Protein AF-A0A3D5K9R9-F1 (afdb_monomer)

Structure (mmCIF, N/CA/C/O backbone):
data_AF-A0A3D5K9R9-F1
#
_entry.id   AF-A0A3D5K9R9-F1
#
loop_
_atom_site.group_PDB
_atom_site.id
_atom_site.type_symbol
_atom_site.label_atom_id
_atom_site.label_alt_id
_atom_site.label_comp_id
_atom_site.label_asym_id
_atom_site.label_entity_id
_atom_site.label_seq_id
_atom_site.pdbx_PDB_ins_code
_atom_site.Cartn_x
_atom_site.Cartn_y
_atom_site.Cartn_z
_atom_site.occupancy
_atom_site.B_iso_or_equiv
_atom_site.auth_seq_id
_atom_site.auth_comp_id
_atom_site.auth_asym_id
_atom_sit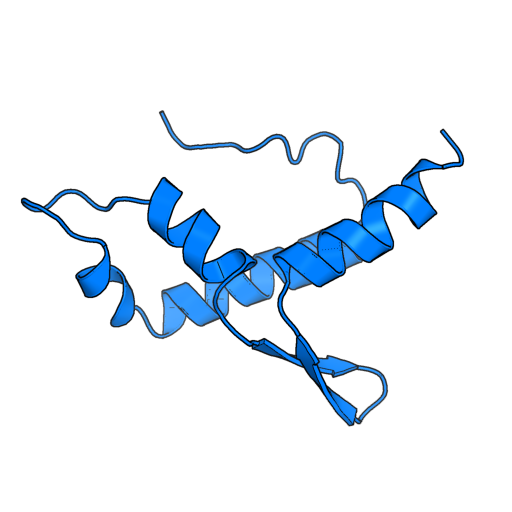e.auth_atom_id
_atom_site.pdbx_PDB_model_num
ATOM 1 N N . MET A 1 1 ? -3.433 7.780 -16.894 1.00 30.98 1 MET A N 1
ATOM 2 C CA . MET A 1 1 ? -4.611 7.804 -16.000 1.00 30.98 1 MET A CA 1
ATOM 3 C C . MET A 1 1 ? -4.162 7.271 -14.647 1.00 30.98 1 MET A C 1
ATOM 5 O O . MET A 1 1 ? -3.951 6.074 -14.507 1.00 30.98 1 MET A O 1
ATOM 9 N N . LEU A 1 2 ? -3.853 8.171 -13.707 1.00 30.70 2 LEU A N 1
ATOM 10 C CA . LEU A 1 2 ? -3.466 7.805 -12.342 1.00 30.70 2 LEU A CA 1
ATOM 11 C C . LEU A 1 2 ? -4.613 7.009 -11.721 1.00 30.70 2 LEU A C 1
ATOM 13 O O . LEU A 1 2 ? -5.757 7.454 -11.753 1.00 30.70 2 LEU A O 1
ATOM 17 N N . CYS A 1 3 ? -4.308 5.825 -11.197 1.00 31.94 3 CYS A N 1
ATOM 18 C CA . CYS A 1 3 ? -5.266 4.976 -10.507 1.00 31.94 3 CYS A CA 1
ATOM 19 C C . CYS A 1 3 ? -5.631 5.637 -9.167 1.00 31.94 3 CYS A C 1
ATOM 21 O O . CYS A 1 3 ? -5.096 5.301 -8.111 1.00 31.94 3 CYS A O 1
ATOM 23 N N . ILE A 1 4 ? -6.518 6.630 -9.232 1.00 38.84 4 ILE A N 1
ATOM 24 C CA . ILE A 1 4 ? -7.303 7.131 -8.110 1.00 38.84 4 ILE A CA 1
ATOM 25 C C . ILE A 1 4 ? -8.325 6.026 -7.828 1.00 38.84 4 ILE A C 1
ATOM 27 O O . ILE A 1 4 ? -9.474 6.076 -8.252 1.00 38.84 4 ILE A O 1
ATOM 31 N N . ILE A 1 5 ? -7.860 4.944 -7.201 1.00 41.50 5 ILE A N 1
ATOM 32 C CA . ILE A 1 5 ? -8.750 3.957 -6.591 1.00 41.50 5 ILE A CA 1
ATOM 33 C C . ILE A 1 5 ? -9.564 4.744 -5.568 1.00 41.50 5 ILE A C 1
ATOM 35 O O . ILE A 1 5 ? -8.985 5.464 -4.760 1.00 41.50 5 ILE A O 1
ATOM 39 N N . VAL A 1 6 ? -10.885 4.669 -5.683 1.00 40.62 6 VAL A N 1
ATOM 40 C CA . VAL A 1 6 ? -11.878 5.520 -5.020 1.00 40.62 6 VAL A CA 1
ATOM 41 C C . VAL A 1 6 ? -11.660 5.569 -3.498 1.00 40.62 6 VAL A C 1
ATOM 43 O O . VAL A 1 6 ? -12.214 4.774 -2.746 1.00 40.62 6 VAL A O 1
ATOM 46 N N . PHE A 1 7 ? -10.845 6.523 -3.037 1.00 47.56 7 PHE A N 1
ATOM 47 C CA . PHE A 1 7 ? -10.695 6.892 -1.625 1.00 47.56 7 PHE A CA 1
ATOM 48 C C . PHE A 1 7 ? -11.826 7.813 -1.154 1.00 47.56 7 PHE A C 1
ATOM 50 O O . PHE A 1 7 ? -11.923 8.095 0.031 1.00 47.56 7 PHE A O 1
ATOM 57 N N . GLU A 1 8 ? -12.704 8.260 -2.052 1.00 44.12 8 GLU A N 1
ATOM 58 C CA . GLU A 1 8 ? -13.771 9.222 -1.749 1.00 44.12 8 GLU A CA 1
ATOM 59 C C . GLU A 1 8 ? -14.767 8.717 -0.688 1.00 44.12 8 GLU A C 1
ATOM 61 O O . GLU A 1 8 ? -15.329 9.511 0.058 1.00 44.12 8 GLU A O 1
ATOM 66 N N . LYS A 1 9 ? -14.939 7.392 -0.557 1.00 50.25 9 LYS A N 1
ATOM 67 C CA . LYS A 1 9 ? -15.746 6.773 0.515 1.00 50.25 9 LYS A CA 1
ATOM 68 C C . LYS A 1 9 ? -14.952 6.407 1.775 1.00 50.25 9 LYS A C 1
ATOM 70 O O . LYS A 1 9 ? -15.553 6.082 2.800 1.00 50.25 9 LYS A O 1
ATOM 75 N N . LEU A 1 10 ? -13.620 6.451 1.725 1.00 57.62 10 LEU A N 1
ATOM 76 C CA . LEU A 1 10 ? -12.748 6.238 2.879 1.00 57.62 10 LEU A CA 1
ATOM 77 C C . LEU A 1 10 ? -12.631 7.557 3.644 1.00 57.62 10 LEU A C 1
ATOM 79 O O . LEU A 1 10 ? -11.738 8.356 3.396 1.00 57.62 10 LEU A O 1
ATOM 83 N N . THR A 1 11 ? -13.552 7.795 4.577 1.00 63.72 11 THR A N 1
ATOM 84 C CA . THR A 1 11 ? -13.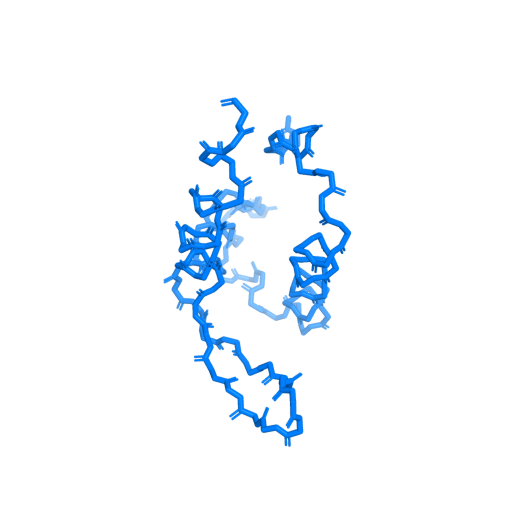512 8.958 5.484 1.00 63.72 11 THR A CA 1
ATOM 85 C C . THR A 1 11 ? -12.724 8.674 6.766 1.00 63.72 11 THR A C 1
ATOM 87 O O . THR A 1 11 ? -12.420 9.587 7.537 1.00 63.72 11 THR A O 1
ATOM 90 N N . ASP A 1 12 ? -12.355 7.410 6.997 1.00 66.38 12 ASP A N 1
ATOM 91 C CA . ASP A 1 12 ? -11.647 6.998 8.201 1.00 66.38 12 ASP A CA 1
ATOM 92 C C . ASP A 1 12 ? -10.160 7.378 8.154 1.00 66.38 12 ASP A C 1
ATOM 94 O O . ASP A 1 12 ? -9.335 6.753 7.479 1.00 66.38 12 ASP A O 1
ATOM 98 N N . LYS A 1 13 ? -9.810 8.403 8.935 1.00 71.94 13 LYS A N 1
ATOM 99 C CA . LYS A 1 13 ? -8.454 8.960 9.007 1.00 71.94 13 LYS A CA 1
ATOM 100 C C . LYS A 1 13 ? -7.403 7.949 9.473 1.00 71.94 13 LYS A C 1
ATOM 102 O O . LYS A 1 13 ? -6.249 8.073 9.069 1.00 71.94 13 LYS A O 1
ATOM 107 N N . SER A 1 14 ? -7.768 6.960 10.292 1.00 67.50 14 SER A N 1
ATOM 108 C CA . SER A 1 14 ? -6.817 5.964 10.803 1.00 67.50 14 SER A CA 1
ATOM 109 C C . SER A 1 14 ? -6.404 4.973 9.713 1.00 67.50 14 SER A C 1
ATOM 111 O O . SER A 1 14 ? -5.215 4.717 9.520 1.00 67.50 14 SER A O 1
ATOM 113 N N . ILE A 1 15 ? -7.371 4.508 8.917 1.00 68.06 15 ILE A N 1
ATOM 114 C CA . ILE A 1 15 ? -7.136 3.602 7.788 1.00 68.06 15 ILE A CA 1
ATOM 115 C C . ILE A 1 15 ? -6.319 4.315 6.705 1.00 68.06 15 ILE A C 1
ATOM 117 O O . ILE A 1 15 ? -5.339 3.767 6.198 1.00 68.06 15 ILE A O 1
ATOM 121 N N . ILE A 1 16 ? -6.665 5.570 6.400 1.00 72.56 16 ILE A N 1
ATOM 122 C CA . ILE A 1 16 ? -5.917 6.404 5.448 1.00 72.56 16 ILE A CA 1
ATOM 123 C C . ILE A 1 16 ? -4.473 6.612 5.919 1.00 72.56 16 ILE A C 1
ATOM 125 O O . ILE A 1 16 ? -3.545 6.485 5.122 1.00 72.56 16 ILE A O 1
ATOM 129 N N . ALA A 1 17 ? -4.260 6.897 7.207 1.00 74.00 17 ALA A N 1
ATOM 130 C CA . ALA A 1 17 ? -2.924 7.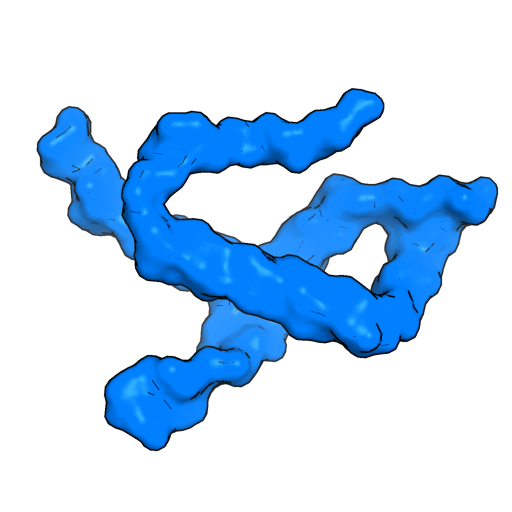098 7.762 1.00 74.00 17 ALA A CA 1
ATOM 131 C C . ALA A 1 17 ? -2.048 5.840 7.644 1.00 74.00 17 ALA A C 1
ATOM 133 O O . ALA A 1 17 ? -0.873 5.953 7.285 1.00 74.00 17 ALA A O 1
ATOM 134 N N . ILE A 1 18 ? -2.612 4.650 7.880 1.00 72.00 18 ILE A N 1
ATOM 135 C CA . ILE A 1 18 ? -1.902 3.371 7.723 1.00 72.00 18 ILE A CA 1
ATOM 136 C C . ILE A 1 18 ? -1.533 3.142 6.253 1.00 72.00 18 ILE A C 1
ATOM 138 O O . ILE A 1 18 ? -0.366 2.894 5.944 1.00 72.00 18 ILE A O 1
ATOM 142 N N . LEU A 1 19 ? -2.493 3.300 5.335 1.00 74.19 19 LEU A N 1
ATOM 143 C CA . LEU A 1 19 ? -2.263 3.125 3.896 1.00 74.19 19 LEU A CA 1
ATOM 144 C C . LEU A 1 19 ? -1.224 4.117 3.349 1.00 74.19 19 LEU A C 1
ATOM 146 O O . LEU A 1 19 ? -0.357 3.738 2.560 1.00 74.19 19 LEU A O 1
ATOM 150 N N . ASN A 1 20 ? -1.272 5.376 3.787 1.00 76.25 20 ASN A N 1
ATOM 151 C CA . ASN A 1 20 ? -0.316 6.406 3.382 1.00 76.25 20 ASN A CA 1
ATOM 152 C C . ASN A 1 20 ? 1.080 6.156 3.951 1.00 76.25 20 ASN A C 1
ATOM 154 O O . ASN A 1 20 ? 2.064 6.280 3.222 1.00 76.25 20 ASN A O 1
ATOM 158 N N . THR A 1 21 ? 1.173 5.768 5.226 1.00 76.06 21 THR A N 1
ATOM 159 C CA . THR A 1 21 ? 2.448 5.396 5.852 1.00 76.06 21 THR A CA 1
ATOM 160 C C . THR A 1 21 ? 3.098 4.264 5.072 1.00 76.06 21 THR A C 1
ATOM 162 O O . THR A 1 21 ? 4.264 4.352 4.720 1.00 76.06 21 THR A O 1
ATOM 165 N N . MET A 1 22 ? 2.328 3.251 4.690 1.00 74.31 22 MET A N 1
ATOM 166 C CA . MET A 1 22 ? 2.836 2.127 3.914 1.00 74.31 22 MET A CA 1
ATOM 167 C C . MET A 1 22 ? 3.349 2.490 2.527 1.00 74.31 22 MET A C 1
ATOM 169 O O . MET A 1 22 ? 4.433 2.061 2.134 1.00 74.31 22 MET A O 1
ATOM 173 N N . LYS A 1 23 ? 2.571 3.278 1.778 1.00 76.62 23 LYS A N 1
ATOM 174 C CA . LYS A 1 23 ? 2.998 3.769 0.463 1.00 76.62 23 LYS A CA 1
ATOM 175 C C . LYS A 1 23 ? 4.296 4.558 0.586 1.00 76.62 23 LYS A C 1
ATOM 177 O O . LYS A 1 23 ? 5.186 4.390 -0.243 1.00 76.62 23 LYS A O 1
ATOM 182 N N . ARG A 1 24 ? 4.419 5.366 1.644 1.00 79.62 24 ARG A N 1
ATOM 183 C CA . ARG A 1 24 ? 5.644 6.095 1.964 1.00 79.62 24 ARG A CA 1
ATOM 184 C C . ARG A 1 24 ? 6.799 5.151 2.288 1.00 79.62 24 ARG A C 1
ATOM 186 O O . ARG A 1 24 ? 7.847 5.330 1.695 1.00 79.62 24 ARG A O 1
ATOM 193 N N . GLU A 1 25 ? 6.631 4.154 3.156 1.00 76.00 25 GLU A N 1
ATOM 194 C CA . GLU A 1 25 ? 7.699 3.194 3.499 1.00 76.00 25 GLU A CA 1
ATOM 195 C C . GLU A 1 25 ? 8.194 2.418 2.267 1.00 76.00 25 GLU A C 1
ATOM 197 O O . GLU A 1 25 ? 9.397 2.268 2.056 1.00 76.00 25 GLU A O 1
ATOM 202 N N . PHE A 1 26 ? 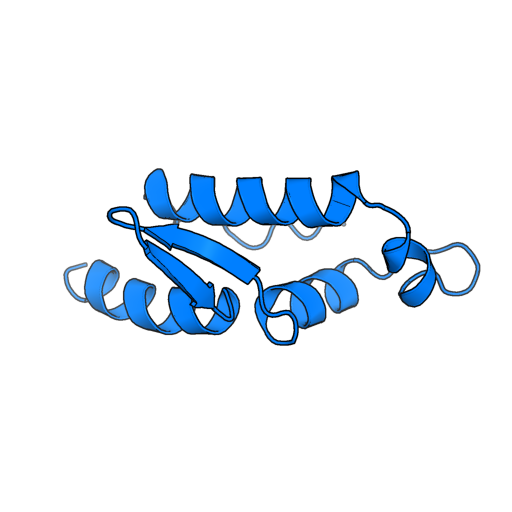7.272 1.974 1.407 1.00 77.62 26 PHE A N 1
ATOM 203 C CA . PHE A 1 26 ? 7.623 1.314 0.150 1.00 77.62 26 PHE A CA 1
ATOM 204 C C . PHE A 1 26 ? 8.403 2.254 -0.783 1.00 77.62 26 PHE A C 1
ATOM 206 O O . PHE A 1 26 ? 9.459 1.885 -1.300 1.00 77.62 26 PHE A O 1
ATOM 213 N N . ALA A 1 27 ? 7.911 3.483 -0.964 1.00 81.88 27 ALA A N 1
ATOM 214 C CA . ALA A 1 27 ? 8.535 4.469 -1.839 1.00 81.88 27 ALA A CA 1
ATOM 215 C C . ALA A 1 27 ? 9.862 5.016 -1.294 1.00 81.88 27 ALA A C 1
ATOM 217 O O . ALA A 1 27 ? 10.746 5.338 -2.079 1.00 81.88 27 ALA A O 1
ATOM 218 N N . HIS A 1 28 ? 10.009 5.104 0.030 1.00 79.50 28 HIS A N 1
ATOM 219 C CA . HIS A 1 28 ? 11.209 5.604 0.695 1.00 79.50 28 HIS A CA 1
ATOM 220 C C . HIS A 1 28 ? 12.410 4.704 0.419 1.00 79.50 28 HIS A C 1
ATOM 222 O O . HIS A 1 28 ? 13.498 5.199 0.150 1.00 79.50 28 HIS A O 1
ATOM 228 N N . ASN A 1 29 ? 12.197 3.386 0.435 1.00 74.69 29 ASN A N 1
ATOM 229 C CA . ASN A 1 29 ? 13.248 2.442 0.082 1.00 74.69 29 ASN A CA 1
ATOM 230 C C . ASN A 1 29 ? 13.508 2.452 -1.434 1.00 74.69 29 ASN A C 1
ATOM 232 O O . ASN A 1 29 ? 14.654 2.368 -1.858 1.00 74.69 29 ASN A O 1
ATOM 236 N N . GLY A 1 30 ? 12.453 2.590 -2.251 1.00 75.25 30 GLY A N 1
ATOM 237 C CA . GLY A 1 30 ? 12.507 2.908 -3.687 1.00 75.25 30 GLY A CA 1
ATOM 238 C C . GLY A 1 30 ? 13.101 1.828 -4.604 1.00 75.25 30 GLY A C 1
ATOM 239 O O . GLY A 1 30 ? 12.670 1.673 -5.741 1.00 75.25 30 GLY A O 1
ATOM 240 N N . TYR A 1 31 ? 14.026 1.014 -4.103 1.00 81.31 31 TYR A N 1
ATOM 241 C CA . TYR A 1 31 ? 14.745 -0.035 -4.818 1.00 81.31 31 TYR A CA 1
ATOM 242 C C . TYR A 1 31 ? 13.806 -1.027 -5.509 1.00 81.31 31 TYR A C 1
ATOM 244 O O . TYR A 1 31 ? 13.992 -1.372 -6.673 1.00 81.31 31 TYR A O 1
ATOM 252 N N . ARG A 1 32 ? 12.726 -1.420 -4.824 1.00 82.19 32 ARG A N 1
ATOM 253 C CA . ARG A 1 32 ? 11.758 -2.392 -5.348 1.00 82.19 32 ARG A CA 1
ATOM 254 C C . ARG A 1 32 ? 10.899 -1.848 -6.487 1.00 82.19 32 ARG A C 1
ATOM 256 O O . ARG A 1 32 ? 10.183 -2.631 -7.088 1.00 82.19 32 ARG A O 1
ATOM 263 N N . PHE A 1 33 ? 10.951 -0.552 -6.818 1.00 86.31 33 PHE A N 1
ATOM 264 C CA . PHE A 1 33 ? 10.298 -0.050 -8.033 1.00 86.31 33 PHE A CA 1
ATOM 265 C C . PHE A 1 33 ? 10.904 -0.658 -9.302 1.00 86.31 33 PHE A C 1
ATOM 267 O O . PHE A 1 33 ? 10.186 -0.806 -10.289 1.00 86.31 33 PHE A O 1
ATOM 274 N N . TYR A 1 34 ? 12.186 -1.041 -9.269 1.00 85.88 34 TYR A N 1
ATOM 275 C CA . TYR A 1 34 ? 12.857 -1.667 -10.407 1.00 85.88 34 TYR A CA 1
ATOM 276 C C . TYR A 1 34 ? 12.194 -2.989 -10.813 1.00 85.88 34 TYR A C 1
ATOM 278 O O . TYR A 1 34 ? 11.998 -3.227 -12.000 1.00 85.88 34 TYR A O 1
ATOM 286 N N . ASP A 1 35 ? 11.734 -3.778 -9.837 1.00 88.81 35 ASP A N 1
ATOM 287 C CA . ASP A 1 35 ? 11.044 -5.058 -10.062 1.00 88.81 35 ASP A CA 1
ATOM 288 C C . ASP A 1 35 ? 9.736 -4.909 -10.865 1.00 88.81 35 ASP A C 1
ATOM 290 O O . ASP A 1 35 ? 9.215 -5.887 -11.394 1.00 88.81 35 ASP A O 1
ATOM 294 N N . PHE A 1 36 ? 9.197 -3.688 -10.952 1.00 89.31 36 PHE A N 1
ATOM 295 C CA . PHE A 1 36 ? 7.955 -3.363 -11.660 1.00 89.31 36 PHE A CA 1
ATOM 296 C C . PHE A 1 36 ? 8.170 -2.352 -12.792 1.00 89.31 36 PHE A C 1
ATOM 298 O O . PHE A 1 36 ? 7.205 -1.768 -13.294 1.00 89.31 36 PHE A O 1
ATOM 305 N N . SER A 1 37 ? 9.423 -2.097 -13.167 1.00 89.25 37 SER A N 1
ATOM 306 C CA . SER A 1 37 ? 9.767 -1.270 -14.317 1.00 89.25 37 SER A CA 1
ATOM 307 C C . SER A 1 37 ? 10.005 -2.177 -15.519 1.00 89.25 37 SER A C 1
ATOM 309 O O . SER A 1 37 ? 10.952 -2.960 -15.533 1.00 89.25 37 SER A O 1
ATOM 311 N N . GLN A 1 38 ? 9.150 -2.083 -16.535 1.00 89.12 38 GLN A N 1
ATOM 312 C CA . GLN A 1 38 ? 9.310 -2.823 -17.787 1.00 89.12 38 GLN A CA 1
ATOM 313 C C . GLN A 1 38 ? 9.366 -1.825 -18.942 1.00 89.12 38 GLN A C 1
ATOM 315 O O . GLN A 1 38 ? 8.498 -0.968 -19.085 1.00 89.12 38 GLN A O 1
ATOM 320 N N . GLY A 1 39 ? 10.438 -1.878 -19.738 1.00 88.94 39 GLY A N 1
ATOM 321 C CA . GLY A 1 39 ? 10.634 -0.946 -20.857 1.00 88.94 39 GLY A CA 1
ATOM 322 C C . GLY A 1 39 ? 10.699 0.534 -20.449 1.00 88.94 39 GLY A C 1
ATOM 323 O O . GLY A 1 39 ? 10.333 1.398 -21.238 1.00 88.94 39 GLY A O 1
ATOM 324 N N . GLY A 1 40 ? 11.116 0.840 -19.214 1.00 87.44 40 GLY A N 1
ATOM 325 C CA . GLY A 1 40 ? 11.152 2.210 -18.682 1.00 87.44 40 GLY A CA 1
ATOM 326 C C . GLY A 1 40 ? 9.796 2.746 -18.208 1.00 87.44 40 GLY A C 1
ATOM 327 O O . GLY A 1 40 ? 9.704 3.904 -17.806 1.00 87.44 40 GLY A O 1
ATOM 328 N N . ILE A 1 41 ? 8.751 1.916 -18.224 1.00 91.06 41 ILE A N 1
ATOM 329 C CA . ILE A 1 41 ? 7.418 2.251 -17.729 1.00 91.06 41 ILE A CA 1
ATOM 330 C C . ILE A 1 41 ? 7.219 1.570 -16.377 1.00 91.06 41 ILE A C 1
ATOM 332 O O . ILE A 1 41 ? 7.490 0.383 -16.221 1.00 91.06 41 ILE A O 1
ATOM 336 N N . LEU A 1 42 ? 6.732 2.322 -15.390 1.00 90.06 42 LEU A N 1
ATOM 337 C CA . LEU A 1 42 ? 6.449 1.796 -14.057 1.00 90.06 42 LEU A CA 1
ATOM 338 C C . LEU A 1 42 ? 5.026 1.226 -13.975 1.00 90.06 42 LEU A C 1
ATOM 340 O O . LEU A 1 42 ? 4.036 1.957 -14.088 1.00 90.06 42 LEU A O 1
ATOM 344 N N . HIS A 1 43 ? 4.911 -0.068 -13.685 1.00 89.12 43 HIS A N 1
ATOM 345 C CA . HIS A 1 43 ? 3.643 -0.796 -13.613 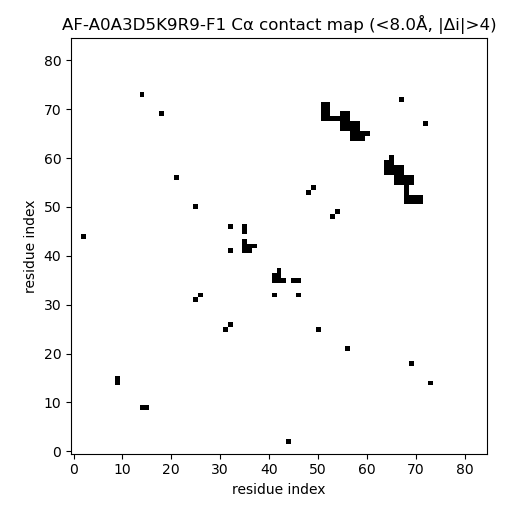1.00 89.12 43 HIS A CA 1
ATOM 346 C C . HIS A 1 43 ? 2.959 -0.626 -12.246 1.00 89.12 43 HIS A C 1
ATOM 348 O O . HIS A 1 43 ? 2.890 -1.524 -11.406 1.00 89.12 43 HIS A O 1
ATOM 354 N N . THR A 1 44 ? 2.416 0.568 -12.004 1.00 84.38 44 THR A N 1
ATOM 355 C CA . THR A 1 44 ? 1.841 0.967 -10.700 1.00 84.38 44 THR A CA 1
ATOM 356 C C . THR A 1 44 ? 0.655 0.119 -10.218 1.00 84.38 44 THR A C 1
ATOM 358 O O . THR A 1 44 ? 0.442 -0.007 -9.010 1.00 84.38 44 THR A O 1
ATOM 361 N N . LEU A 1 45 ? -0.116 -0.496 -11.120 1.00 85.62 45 LEU A N 1
ATOM 362 C CA . LEU A 1 45 ? -1.196 -1.424 -10.752 1.00 85.62 45 LEU A CA 1
ATOM 363 C C . LEU A 1 45 ? -0.658 -2.715 -10.123 1.00 85.62 45 LEU A C 1
ATOM 365 O O . LEU A 1 45 ? -1.211 -3.204 -9.135 1.00 85.62 45 LEU A O 1
ATOM 369 N N . GLU A 1 46 ? 0.432 -3.243 -10.669 1.00 87.81 46 GLU A N 1
ATOM 370 C CA . GLU A 1 46 ? 1.089 -4.452 -10.170 1.00 87.81 46 GLU A CA 1
ATOM 371 C C . GLU A 1 46 ? 1.743 -4.190 -8.817 1.00 87.81 46 GLU A C 1
ATOM 373 O O . GLU A 1 46 ? 1.556 -4.976 -7.886 1.00 87.81 46 GLU A O 1
ATOM 378 N N . ILE A 1 47 ? 2.383 -3.024 -8.668 1.00 87.50 47 ILE A N 1
ATOM 379 C CA . ILE A 1 47 ? 2.888 -2.538 -7.379 1.00 87.50 47 ILE A CA 1
ATOM 380 C C . ILE A 1 47 ? 1.757 -2.508 -6.352 1.00 87.50 47 ILE A C 1
ATOM 382 O O . ILE A 1 47 ? 1.886 -3.102 -5.286 1.00 87.50 47 ILE A O 1
ATOM 386 N N . ASN A 1 48 ? 0.624 -1.870 -6.667 1.00 83.31 48 ASN A N 1
ATOM 387 C CA . ASN A 1 48 ? -0.502 -1.788 -5.736 1.00 83.31 48 ASN A CA 1
ATOM 388 C C . ASN A 1 48 ? -1.017 -3.174 -5.323 1.00 83.31 48 ASN A C 1
ATOM 390 O O . ASN A 1 48 ? -1.285 -3.395 -4.143 1.00 83.31 48 ASN A O 1
ATOM 394 N N . ARG A 1 49 ? -1.141 -4.128 -6.252 1.00 84.88 49 ARG A N 1
ATOM 395 C CA . ARG A 1 49 ? -1.556 -5.499 -5.910 1.00 84.88 49 ARG A CA 1
ATOM 396 C C . ARG A 1 49 ? -0.522 -6.195 -5.026 1.00 84.88 49 ARG A C 1
ATOM 398 O O . ARG A 1 49 ? -0.885 -6.754 -3.992 1.00 84.88 49 ARG A O 1
ATOM 405 N N . LYS A 1 50 ? 0.759 -6.137 -5.396 1.00 86.00 50 LYS A N 1
ATOM 406 C CA . LYS A 1 50 ? 1.834 -6.823 -4.671 1.00 86.00 50 LYS A CA 1
ATOM 407 C C . LYS A 1 50 ? 2.051 -6.238 -3.279 1.00 86.00 50 LYS A C 1
ATOM 409 O O . LYS A 1 50 ? 2.177 -6.997 -2.326 1.00 86.00 50 LYS A O 1
ATOM 414 N N . VAL A 1 51 ? 2.057 -4.914 -3.149 1.00 83.38 51 VAL A N 1
ATOM 415 C CA . VAL A 1 51 ? 2.249 -4.219 -1.870 1.00 83.38 51 VAL A CA 1
ATOM 416 C C . VAL A 1 51 ? 1.079 -4.473 -0.926 1.00 83.38 51 VAL A C 1
ATOM 418 O O . VAL A 1 51 ? 1.301 -4.747 0.246 1.00 83.38 51 VAL A O 1
ATOM 421 N N . ASN A 1 52 ? -0.163 -4.443 -1.414 1.00 82.06 52 ASN A N 1
ATOM 422 C CA . ASN A 1 52 ? -1.312 -4.650 -0.534 1.00 82.06 52 ASN A CA 1
ATOM 423 C C . ASN A 1 52 ? -1.474 -6.116 -0.100 1.00 82.06 52 ASN A C 1
ATOM 425 O O . ASN A 1 52 ? -1.790 -6.364 1.060 1.00 82.06 52 ASN A O 1
ATOM 429 N N . PHE A 1 53 ? -1.259 -7.085 -0.994 1.00 84.12 53 PHE A N 1
ATOM 430 C CA . PHE A 1 53 ? -1.628 -8.487 -0.733 1.00 84.12 53 PHE A CA 1
ATOM 431 C C . PHE A 1 53 ? -0.450 -9.457 -0.621 1.00 84.12 53 PHE A C 1
ATOM 433 O O . PHE A 1 53 ? -0.619 -10.565 -0.131 1.00 84.12 53 PHE A O 1
ATOM 440 N N . GLY A 1 54 ? 0.739 -9.073 -1.079 1.00 84.44 54 GLY A N 1
ATOM 441 C CA . GLY A 1 54 ? 1.913 -9.947 -1.127 1.00 84.44 54 GLY A CA 1
ATOM 442 C C . GLY A 1 54 ? 3.081 -9.478 -0.268 1.00 84.44 54 GLY A C 1
ATOM 443 O O . GLY A 1 54 ? 4.132 -10.116 -0.295 1.00 84.44 54 GLY A O 1
ATOM 444 N N . TRP A 1 55 ? 2.931 -8.373 0.464 1.00 82.25 55 TRP A N 1
ATOM 445 C CA . TRP A 1 55 ? 3.991 -7.799 1.283 1.00 82.25 55 TRP A CA 1
ATOM 446 C C . TRP A 1 55 ? 3.564 -7.699 2.743 1.00 82.25 55 TRP A C 1
ATOM 448 O O . TRP A 1 55 ? 2.533 -7.115 3.071 1.00 82.25 55 TRP A O 1
ATOM 458 N N . LEU A 1 56 ? 4.392 -8.268 3.615 1.00 85.44 56 LEU A N 1
ATOM 459 C CA . LEU A 1 56 ? 4.176 -8.295 5.051 1.00 85.44 56 LEU A CA 1
ATOM 460 C C . LEU A 1 56 ? 4.769 -7.033 5.695 1.00 85.44 56 LEU A C 1
ATOM 462 O O . LEU A 1 56 ? 5.979 -6.804 5.626 1.00 85.44 56 LEU A O 1
ATOM 466 N N . PHE A 1 57 ? 3.929 -6.205 6.311 1.00 80.94 57 PHE A N 1
ATOM 467 C CA . PHE A 1 57 ? 4.343 -4.954 6.948 1.00 80.94 57 PHE A CA 1
ATOM 468 C C . PHE A 1 57 ? 4.402 -5.094 8.458 1.00 80.94 57 PHE A C 1
ATOM 470 O O . PHE A 1 57 ? 3.453 -5.566 9.076 1.00 80.94 57 PHE A O 1
ATOM 477 N N . GLY A 1 58 ? 5.508 -4.642 9.049 1.00 83.06 58 GLY A N 1
ATOM 478 C CA . GLY A 1 58 ? 5.625 -4.500 10.494 1.00 83.06 58 GLY A CA 1
ATOM 479 C C . GLY A 1 58 ? 4.918 -3.231 10.964 1.00 83.06 58 GLY A C 1
ATOM 480 O O . GLY A 1 58 ? 5.329 -2.135 10.594 1.00 83.06 58 GLY A O 1
ATOM 481 N N . VAL A 1 59 ? 3.898 -3.368 11.803 1.00 78.19 59 VAL A N 1
ATOM 482 C CA . VAL A 1 59 ? 3.130 -2.260 12.383 1.00 78.19 59 VAL A CA 1
ATOM 483 C C . VAL A 1 59 ? 3.254 -2.323 13.902 1.00 78.19 59 VAL A C 1
ATOM 485 O O . VAL A 1 59 ? 3.294 -3.405 14.483 1.00 78.19 59 VAL A O 1
ATOM 488 N N . LYS A 1 60 ? 3.373 -1.171 14.567 1.00 75.06 60 LYS A N 1
ATOM 489 C CA . LYS A 1 60 ? 3.326 -1.098 16.033 1.00 75.06 60 LYS A CA 1
ATOM 490 C C . LYS A 1 60 ? 1.916 -0.714 16.464 1.00 75.06 60 LYS A C 1
ATOM 492 O O . LYS A 1 60 ? 1.533 0.442 16.305 1.00 75.06 60 LYS A O 1
ATOM 497 N N . THR A 1 61 ? 1.188 -1.658 17.047 1.00 70.50 61 THR A N 1
ATOM 498 C CA . THR A 1 61 ? -0.161 -1.449 17.588 1.00 70.50 61 THR A CA 1
ATOM 499 C C . THR A 1 61 ? -0.136 -1.789 19.075 1.00 70.50 61 THR A C 1
ATOM 501 O O . THR A 1 61 ? 0.377 -2.836 19.462 1.00 70.50 61 THR A O 1
ATOM 504 N N . GLY A 1 62 ? -0.608 -0.885 19.941 1.00 67.94 62 GLY A N 1
ATOM 505 C CA . GLY A 1 62 ? -0.665 -1.134 21.393 1.00 67.94 62 GLY A CA 1
ATOM 506 C C . GLY A 1 62 ? 0.678 -1.511 22.041 1.00 67.94 62 GLY A C 1
ATOM 507 O O . GLY A 1 62 ? 0.717 -2.317 22.965 1.00 67.94 62 GLY A O 1
ATOM 508 N N . GLY A 1 63 ? 1.796 -0.986 21.526 1.00 79.25 63 GLY A N 1
ATOM 509 C CA . GLY A 1 63 ? 3.144 -1.277 22.032 1.00 79.25 63 GLY A CA 1
ATOM 510 C C . GLY A 1 63 ? 3.754 -2.603 21.555 1.00 79.25 63 GLY A C 1
ATOM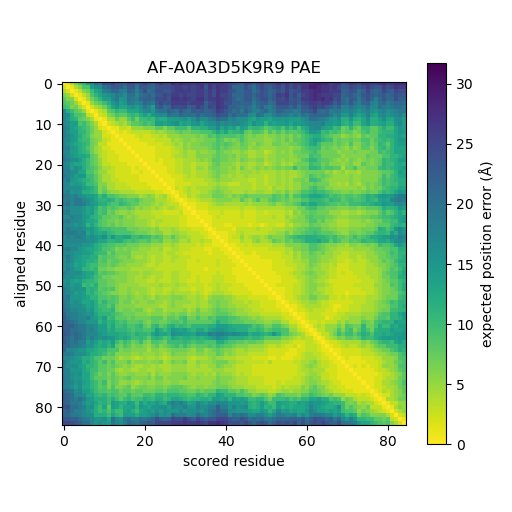 511 O O . GLY A 1 63 ? 4.931 -2.847 21.815 1.00 79.25 63 GLY A O 1
ATOM 512 N N . ARG A 1 64 ? 3.013 -3.433 20.811 1.00 78.38 64 ARG A N 1
ATOM 513 C CA . ARG A 1 64 ? 3.512 -4.686 20.223 1.00 78.38 64 ARG A CA 1
ATOM 514 C C . ARG A 1 64 ? 3.776 -4.514 18.731 1.00 78.38 64 ARG A C 1
ATOM 516 O O . ARG A 1 64 ? 3.083 -3.763 18.048 1.00 78.38 64 ARG A O 1
ATOM 523 N N . LYS A 1 65 ? 4.818 -5.184 18.231 1.00 83.44 65 LYS A N 1
ATOM 524 C CA . LYS A 1 65 ? 5.119 -5.241 16.796 1.00 83.44 65 LYS A CA 1
ATOM 525 C C . LYS A 1 65 ? 4.349 -6.408 16.191 1.00 83.44 65 LYS A C 1
ATOM 527 O O . LYS A 1 65 ? 4.604 -7.556 16.536 1.00 83.44 65 LYS A O 1
ATOM 532 N N . GLU A 1 66 ? 3.439 -6.094 15.291 1.00 83.50 66 GLU A N 1
ATOM 533 C CA . GLU A 1 66 ? 2.626 -7.048 14.548 1.00 83.50 66 GLU A CA 1
ATOM 534 C C . GLU A 1 66 ? 3.019 -7.017 13.076 1.00 83.50 66 GLU A C 1
ATOM 536 O O . GLU A 1 66 ? 3.544 -6.019 12.582 1.00 83.50 66 GLU A O 1
ATOM 541 N N . TYR A 1 67 ? 2.777 -8.119 12.375 1.00 84.50 67 TYR A N 1
ATOM 542 C CA . TYR A 1 67 ? 3.048 -8.231 10.952 1.00 84.50 67 TYR A CA 1
ATOM 543 C C . TYR A 1 67 ? 1.748 -8.508 10.212 1.00 84.50 67 TYR A C 1
ATOM 545 O O . TYR A 1 67 ? 1.067 -9.485 10.517 1.00 84.50 67 TYR A O 1
ATOM 553 N N . ILE A 1 68 ? 1.400 -7.649 9.257 1.00 83.31 68 ILE A N 1
ATOM 554 C CA . ILE A 1 68 ? 0.111 -7.713 8.564 1.00 83.31 68 ILE A CA 1
ATOM 555 C C . ILE A 1 68 ? 0.269 -7.619 7.048 1.00 83.31 68 ILE A C 1
ATOM 557 O O . ILE A 1 68 ? 1.152 -6.926 6.538 1.00 83.31 68 ILE A O 1
ATOM 561 N N . TYR A 1 69 ? -0.637 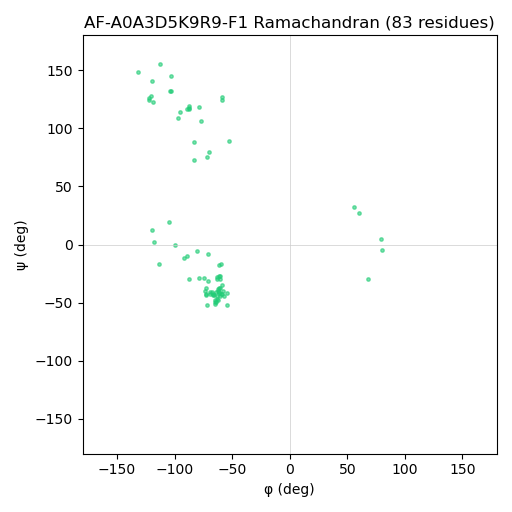-8.282 6.330 1.00 85.38 69 TYR A N 1
ATOM 562 C CA . TYR A 1 69 ? -0.938 -7.967 4.936 1.00 85.38 69 TYR A CA 1
ATOM 563 C C . TYR A 1 69 ? -2.044 -6.924 4.918 1.00 85.38 69 TYR A C 1
ATOM 565 O O . TYR A 1 69 ? -3.153 -7.167 5.393 1.00 85.38 69 TYR A O 1
ATOM 573 N N . VAL A 1 70 ? -1.752 -5.737 4.402 1.00 78.69 70 VAL A N 1
ATOM 574 C CA . VAL A 1 70 ? -2.654 -4.596 4.597 1.00 78.69 70 VAL A CA 1
ATOM 575 C C . VAL A 1 70 ? -3.911 -4.665 3.752 1.00 78.69 70 VAL A C 1
ATOM 577 O O . VAL A 1 70 ? -4.963 -4.232 4.211 1.00 78.69 70 VAL A O 1
ATOM 580 N N . GLY A 1 71 ? -3.853 -5.298 2.586 1.00 82.94 71 GLY A N 1
ATOM 581 C CA . GLY A 1 71 ? -5.041 -5.620 1.808 1.00 82.94 71 GLY A CA 1
ATOM 582 C C . GLY A 1 71 ? -5.988 -6.565 2.552 1.00 82.94 71 GLY A C 1
ATOM 583 O O . GLY A 1 71 ? -7.199 -6.367 2.503 1.00 82.94 71 GLY A O 1
ATOM 584 N N . GLU A 1 72 ? -5.457 -7.544 3.289 1.00 84.56 72 GLU A N 1
ATOM 585 C CA . GLU A 1 72 ? -6.270 -8.455 4.106 1.00 84.56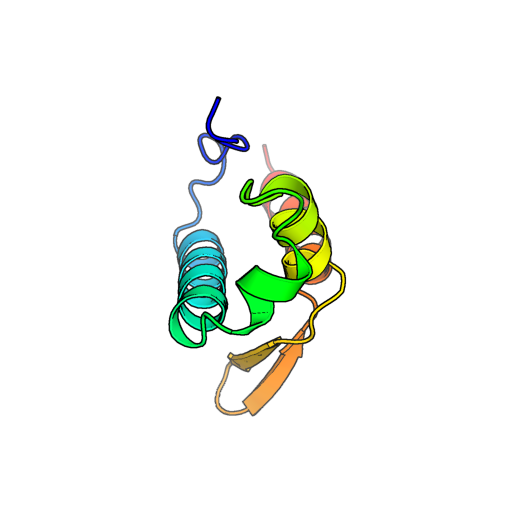 72 GLU A CA 1
ATOM 586 C C . GLU A 1 72 ? -6.823 -7.743 5.342 1.00 84.56 72 GLU A C 1
ATOM 588 O O . GLU A 1 72 ? -8.021 -7.818 5.608 1.00 84.56 72 GLU A O 1
ATOM 593 N N . LYS A 1 73 ? -5.998 -6.942 6.030 1.00 78.69 73 LYS A N 1
ATOM 594 C CA . LYS A 1 73 ? -6.477 -6.158 7.175 1.00 78.69 73 LYS A CA 1
ATOM 595 C C . LYS A 1 73 ? -7.567 -5.166 6.773 1.00 78.69 73 LYS A C 1
ATOM 597 O O . LYS A 1 73 ? -8.529 -4.974 7.506 1.00 78.69 73 LYS A O 1
ATOM 602 N N . PHE A 1 74 ? -7.445 -4.565 5.591 1.00 78.00 74 PHE A N 1
ATOM 603 C CA . PHE A 1 74 ? -8.469 -3.695 5.024 1.00 78.00 74 PHE A CA 1
ATOM 604 C C . PHE A 1 74 ? -9.785 -4.441 4.756 1.00 78.00 74 PHE A C 1
ATOM 606 O O . PHE A 1 74 ? -10.850 -3.932 5.096 1.00 78.00 74 PHE A O 1
ATOM 613 N N . LYS A 1 75 ? -9.729 -5.653 4.183 1.00 81.31 75 LYS A N 1
ATOM 614 C CA . LYS A 1 75 ? -10.917 -6.494 3.952 1.00 81.31 75 LYS A CA 1
ATOM 615 C C . LYS A 1 75 ? -11.615 -6.918 5.242 1.00 81.31 75 LYS A C 1
ATOM 617 O O . LYS A 1 75 ? -12.817 -7.131 5.207 1.00 81.31 75 LYS A O 1
ATOM 622 N N . GLU A 1 76 ? -10.886 -7.062 6.344 1.00 78.94 76 GLU A N 1
ATOM 623 C CA . GLU A 1 76 ? -11.449 -7.393 7.659 1.00 78.94 76 GLU A CA 1
ATOM 624 C C . GLU A 1 76 ? -12.213 -6.196 8.247 1.00 78.94 76 GLU A C 1
ATOM 626 O O . GLU A 1 76 ? -13.387 -6.303 8.596 1.00 78.94 76 GLU A O 1
ATOM 631 N N . ILE A 1 77 ? -11.567 -5.027 8.289 1.00 74.19 77 ILE A N 1
ATOM 632 C CA . ILE A 1 77 ? -12.113 -3.844 8.968 1.00 74.19 77 ILE A CA 1
ATOM 633 C C . ILE A 1 77 ? -13.178 -3.112 8.147 1.00 74.19 77 ILE A C 1
ATOM 635 O O . ILE A 1 77 ? -14.049 -2.460 8.721 1.00 74.19 77 ILE A O 1
ATOM 639 N N . ALA A 1 78 ? -13.116 -3.173 6.811 1.00 72.69 78 ALA A N 1
ATOM 640 C CA . ALA A 1 78 ? -14.044 -2.425 5.968 1.00 72.69 78 ALA A CA 1
ATOM 641 C C . ALA A 1 78 ? -15.498 -2.916 6.144 1.00 72.69 78 ALA A C 1
ATOM 643 O O . ALA A 1 78 ? -16.357 -2.094 6.460 1.00 72.69 78 ALA A O 1
ATOM 644 N N . PRO A 1 79 ? -15.820 -4.219 6.046 1.00 67.69 79 PRO A N 1
ATOM 645 C CA . PRO A 1 79 ? -17.177 -4.704 6.271 1.00 67.69 79 PRO A CA 1
ATOM 646 C C . PRO A 1 79 ? -17.688 -4.429 7.686 1.00 67.69 79 PRO A C 1
ATOM 648 O O . PRO A 1 79 ? -18.827 -4.010 7.830 1.00 67.69 79 PRO A O 1
ATOM 651 N N . GLU A 1 80 ? -16.878 -4.615 8.734 1.00 63.56 80 GLU A N 1
ATOM 652 C CA . GLU A 1 80 ? -17.299 -4.312 10.115 1.00 63.56 80 GLU A CA 1
ATOM 653 C C . GLU A 1 80 ? -17.699 -2.849 10.308 1.00 63.56 80 GLU A C 1
ATOM 655 O O . GLU A 1 80 ? -18.632 -2.554 11.051 1.00 63.56 80 GLU A O 1
ATOM 660 N N . ARG A 1 81 ? -17.030 -1.930 9.608 1.00 60.22 81 ARG A N 1
ATOM 661 C CA . ARG A 1 81 ? -17.253 -0.490 9.753 1.00 60.22 81 ARG A CA 1
ATOM 662 C C . ARG A 1 81 ? -18.364 0.047 8.850 1.00 60.22 81 ARG A C 1
ATOM 664 O O . ARG A 1 81 ? -19.037 0.998 9.235 1.00 60.22 81 ARG A O 1
ATOM 671 N N . TYR A 1 82 ? -18.579 -0.570 7.685 1.00 61.25 82 TYR A N 1
ATOM 672 C CA . TYR A 1 82 ? -19.624 -0.187 6.725 1.00 61.25 82 TYR A CA 1
ATOM 673 C C . TYR A 1 82 ? -20.890 -1.057 6.788 1.00 61.25 82 TYR A C 1
ATOM 675 O O . TYR A 1 82 ? -21.841 -0.772 6.073 1.00 61.25 82 TYR A O 1
ATOM 683 N N . LYS A 1 83 ? -20.956 -2.068 7.668 1.00 57.34 83 LYS A N 1
ATOM 684 C CA . LYS A 1 83 ? -22.195 -2.814 7.981 1.00 57.34 83 LYS A CA 1
ATOM 685 C C . LYS A 1 83 ? -23.321 -1.936 8.550 1.00 57.34 83 LYS A C 1
ATOM 687 O O . LYS A 1 83 ? -24.463 -2.373 8.553 1.00 57.34 83 LYS A O 1
ATOM 692 N N . ASN A 1 84 ? -22.996 -0.733 9.028 1.00 51.97 84 ASN A N 1
ATOM 693 C CA . ASN A 1 84 ? -23.932 0.209 9.649 1.00 51.97 84 ASN A CA 1
ATOM 694 C C . ASN A 1 84 ? -24.308 1.400 8.739 1.00 51.97 84 ASN A C 1
ATOM 696 O O . ASN A 1 84 ? -24.748 2.427 9.254 1.00 51.97 84 ASN A O 1
ATOM 700 N N . PHE A 1 85 ? -24.103 1.288 7.421 1.00 48.41 85 PHE A N 1
ATOM 701 C CA . PHE A 1 85 ? -24.590 2.244 6.419 1.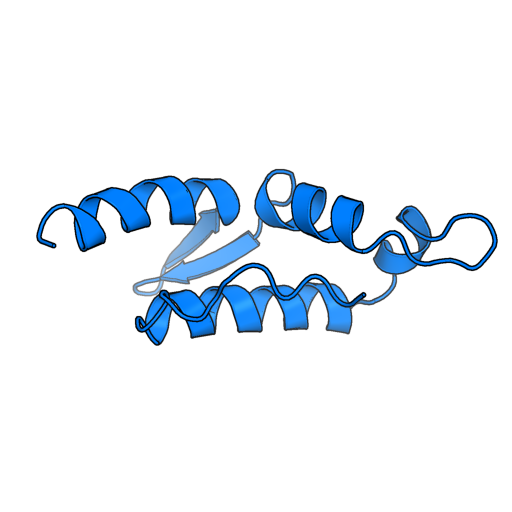00 48.41 85 PHE A CA 1
ATOM 702 C C . PHE A 1 85 ? -25.693 1.629 5.562 1.00 48.41 85 PHE A C 1
ATOM 704 O O . PHE A 1 85 ? -25.536 0.450 5.172 1.00 48.41 85 PHE A O 1
#

Radius of gyration: 14.35 Å; Cα contacts (8 Å, |Δi|>4): 51; chains: 1; bounding box: 39×19×43 Å

Sequence (85 aa):
MLCIIVFEKLTDKSIIAILNTMKREFAHNGYRFYDFSQGGILHTLEINRKVNFGWLFGVKTGGRKEYIYVGEKFKEIAPERYKNF

Secondary structure (DSSP, 8-state):
-------TT---HHHHHHHHHHHHHHHHH-GGGGGGEETTEE-HHHHHHHHHHS-EEEEEETTEEEEEEHHHHHHHHHHHHHTT-

Solvent-accessible surface area (backbone atoms only — not comparable to full-atom values): 5274 Å² total; per-residue (Å²): 131,81,86,76,69,82,54,85,82,63,78,53,65,67,62,50,50,53,56,51,51,48,55,46,57,58,56,70,67,43,66,73,53,58,85,40,45,57,98,88,42,73,44,60,68,58,49,54,52,41,54,27,65,70,37,78,42,82,42,79,57,97,90,40,82,43,76,42,38,54,45,54,53,46,63,59,52,47,55,73,68,52,71,82,110

Foldseek 3Di:
DPPPPPCVPVPDPVLVVVVVVQVCVCVVVVPCQVVQQDPNDGPVVVVVCCSQAVDWDFDQDPNDTDTDRNVVVCVVVVCVVPVVD

pLDDT: mean 73.95, std 14.86, range [30.7, 91.06]

Mean predicted aligned error: 8.86 Å

Nearest PDB structures (foldseek):
  2l6r-assembly1_A  TM=3.492E-01  e=8.412E+00  Lambdavirus lambda
  6pxl-assembly2_H  TM=2.969E-01  e=6.415E+00  Escherichia coli